Protein AF-A0A0A0ND74-F1 (afdb_monomer_lite)

pLDDT: mean 78.22, std 17.34, range [30.5, 95.12]

Structure (mmCIF, N/CA/C/O backbone):
data_AF-A0A0A0ND74-F1
#
_entry.id   AF-A0A0A0ND74-F1
#
loop_
_atom_site.group_PDB
_atom_site.id
_atom_site.type_symbol
_atom_site.label_atom_id
_atom_site.label_alt_id
_atom_site.label_comp_id
_atom_site.label_asym_id
_atom_site.label_entity_id
_atom_site.label_seq_id
_atom_site.pdbx_PDB_ins_code
_atom_site.Cartn_x
_atom_site.Cartn_y
_atom_site.Cartn_z
_atom_site.occupancy
_atom_site.B_iso_or_equiv
_atom_site.auth_seq_id
_atom_site.auth_comp_id
_atom_site.auth_asym_id
_atom_site.auth_atom_id
_atom_site.pdbx_PDB_model_num
ATOM 1 N N . MET A 1 1 ? -6.087 18.353 -19.410 1.00 30.50 1 MET A N 1
ATOM 2 C CA . MET A 1 1 ? -5.850 18.466 -17.955 1.00 30.50 1 MET A CA 1
ATOM 3 C C . MET A 1 1 ? -6.387 17.189 -17.324 1.00 30.50 1 MET A C 1
ATOM 5 O O . MET A 1 1 ? -7.596 17.082 -17.180 1.00 30.50 1 MET A O 1
ATOM 9 N N . SER A 1 2 ? -5.558 16.166 -17.083 1.00 40.69 2 SER A N 1
ATOM 10 C CA . SER A 1 2 ? -6.038 14.977 -16.364 1.00 40.69 2 SER A CA 1
ATOM 11 C C . SER A 1 2 ? -5.990 15.283 -14.872 1.00 40.69 2 SER A C 1
ATOM 13 O O . SER A 1 2 ? -4.924 15.598 -14.343 1.00 40.69 2 SER A O 1
ATOM 15 N N . ASN A 1 3 ? -7.139 15.226 -14.202 1.00 46.28 3 ASN A N 1
ATOM 16 C CA . ASN A 1 3 ? -7.196 15.230 -12.744 1.00 46.28 3 ASN A CA 1
ATOM 17 C C . ASN A 1 3 ? -6.251 14.129 -12.248 1.00 46.28 3 ASN A C 1
ATOM 19 O O . ASN A 1 3 ? -6.387 12.996 -12.696 1.00 46.28 3 ASN A O 1
ATOM 23 N N . GLY A 1 4 ? -5.277 14.451 -11.393 1.00 57.56 4 GLY A N 1
ATOM 24 C CA . GLY A 1 4 ? -4.178 13.560 -10.985 1.00 57.56 4 GLY A CA 1
ATOM 25 C C . GLY A 1 4 ? -4.578 12.313 -10.177 1.00 57.56 4 GLY A C 1
ATOM 26 O O . GLY A 1 4 ? -3.780 11.788 -9.410 1.00 57.56 4 GLY A O 1
ATOM 27 N N . ARG A 1 5 ? -5.818 11.846 -10.305 1.00 66.62 5 ARG A N 1
ATOM 28 C CA . ARG A 1 5 ? -6.326 10.631 -9.681 1.00 66.62 5 ARG A CA 1
ATOM 29 C C . ARG A 1 5 ? -5.689 9.401 -10.355 1.00 66.62 5 ARG A C 1
ATOM 31 O O . ARG A 1 5 ? -5.592 9.389 -11.583 1.00 66.62 5 ARG A O 1
ATOM 38 N N . PRO A 1 6 ? -5.288 8.371 -9.587 1.00 76.69 6 PRO A N 1
ATOM 39 C CA . PRO A 1 6 ? -4.921 7.074 -10.146 1.00 76.69 6 PRO A CA 1
ATOM 40 C C . PRO A 1 6 ? -6.014 6.527 -11.078 1.00 76.69 6 PRO A C 1
ATOM 42 O O . PRO A 1 6 ? -7.200 6.779 -10.817 1.00 76.69 6 PRO A O 1
ATOM 45 N N . PRO A 1 7 ? -5.632 5.799 -12.141 1.00 84.00 7 PRO A N 1
ATOM 46 C CA . PRO A 1 7 ? -6.576 5.285 -13.129 1.00 84.00 7 PRO A CA 1
ATOM 47 C C . PRO A 1 7 ? -7.461 4.174 -12.529 1.00 84.00 7 PRO A C 1
ATOM 49 O O . PRO A 1 7 ? -7.218 3.719 -11.414 1.00 84.00 7 PRO A O 1
ATOM 52 N N . GLU A 1 8 ? -8.526 3.762 -13.217 1.00 85.94 8 GLU A N 1
ATOM 53 C CA . GLU A 1 8 ? -9.501 2.804 -12.662 1.00 85.94 8 GLU A CA 1
ATOM 54 C C . GLU A 1 8 ? -8.876 1.437 -12.363 1.00 85.94 8 GLU A C 1
ATOM 56 O O . GLU A 1 8 ? -9.127 0.855 -11.308 1.00 85.94 8 GLU A O 1
ATOM 61 N N . GLU A 1 9 ? -7.970 0.988 -13.230 1.00 88.25 9 GLU A N 1
ATOM 62 C CA . GLU A 1 9 ? -7.265 -0.288 -13.123 1.00 88.25 9 GLU A CA 1
ATOM 63 C C . GLU A 1 9 ? -6.465 -0.387 -11.817 1.00 88.25 9 GLU A C 1
ATOM 65 O O . GLU A 1 9 ? -6.341 -1.461 -11.232 1.00 88.25 9 GLU A O 1
ATOM 70 N N . PHE A 1 10 ? -5.975 0.750 -11.313 1.00 89.38 10 PHE A N 1
ATOM 71 C CA . PHE A 1 10 ? -5.309 0.818 -10.017 1.00 89.38 10 PHE A CA 1
ATOM 72 C C . PHE A 1 10 ? -6.258 0.485 -8.855 1.00 89.38 10 PHE A C 1
ATOM 74 O O . PHE A 1 10 ? -5.884 -0.206 -7.907 1.00 89.38 10 PHE A O 1
ATOM 81 N N . TRP A 1 11 ? -7.500 0.970 -8.909 1.00 89.88 11 TRP A N 1
ATOM 82 C CA . TRP A 1 11 ? -8.486 0.705 -7.862 1.00 89.88 11 TRP A CA 1
ATOM 83 C C . TRP A 1 11 ? -8.967 -0.744 -7.904 1.00 89.88 11 TRP A C 1
ATOM 85 O O . TRP A 1 11 ? -9.132 -1.350 -6.845 1.00 89.88 11 TRP A O 1
ATOM 95 N N . SER A 1 12 ? -9.110 -1.324 -9.099 1.00 92.12 12 SER A N 1
ATOM 96 C CA . SER A 1 12 ? -9.381 -2.757 -9.264 1.00 92.12 12 SER A CA 1
ATOM 97 C C . SER A 1 12 ? -8.264 -3.623 -8.677 1.00 92.12 12 SER A C 1
ATOM 99 O O . SER A 1 12 ? -8.555 -4.605 -7.998 1.00 92.12 12 SER A O 1
ATOM 101 N N . PHE A 1 13 ? -7.001 -3.228 -8.864 1.00 93.25 13 PHE A N 1
ATOM 102 C CA . PHE A 1 13 ? -5.839 -3.891 -8.263 1.00 93.25 13 PHE A CA 1
ATOM 103 C C . PHE A 1 13 ? -5.874 -3.880 -6.723 1.00 93.25 13 PHE A C 1
ATOM 105 O O . PHE A 1 13 ? -5.563 -4.886 -6.086 1.00 93.25 13 PHE A O 1
ATOM 112 N N . LEU A 1 14 ? -6.295 -2.770 -6.104 1.00 91.44 14 LEU A N 1
ATOM 113 C CA . LEU A 1 14 ? -6.372 -2.659 -4.641 1.00 91.44 14 LEU A CA 1
ATOM 114 C C . LEU A 1 14 ? -7.595 -3.344 -4.021 1.00 91.44 14 LEU A C 1
ATOM 116 O O . LEU A 1 14 ? -7.526 -3.780 -2.869 1.00 91.44 14 LEU A O 1
ATOM 120 N N . GLN A 1 15 ? -8.705 -3.450 -4.755 1.00 93.69 15 GLN A N 1
ATOM 121 C CA . GLN A 1 15 ? -10.000 -3.887 -4.225 1.00 93.69 15 GLN A CA 1
ATOM 122 C C . GLN A 1 15 ? -9.962 -5.211 -3.430 1.00 93.69 15 GLN A C 1
ATOM 124 O O . GLN A 1 15 ? -10.607 -5.272 -2.377 1.00 93.69 15 GLN A O 1
ATOM 129 N N . PRO A 1 16 ? -9.201 -6.256 -3.822 1.00 95.12 16 PRO A N 1
ATOM 130 C CA . PRO A 1 16 ? -9.086 -7.477 -3.022 1.00 95.12 16 PRO A CA 1
ATOM 131 C C . PRO A 1 16 ? -8.532 -7.238 -1.610 1.00 95.12 16 PRO A C 1
ATO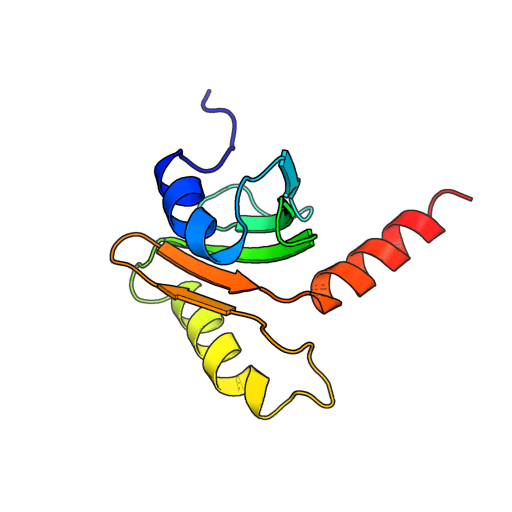M 133 O O . PRO A 1 16 ? -8.884 -7.967 -0.681 1.00 95.12 16 PRO A O 1
ATOM 136 N N . TYR A 1 17 ? -7.720 -6.198 -1.415 1.00 92.56 17 TYR A N 1
ATOM 137 C CA . TYR A 1 17 ? -7.024 -5.885 -0.163 1.00 92.56 17 TYR A CA 1
ATOM 138 C C . TYR A 1 17 ? -7.732 -4.810 0.660 1.00 92.56 17 TYR A C 1
ATOM 140 O O . TYR A 1 17 ? -7.742 -4.883 1.886 1.00 92.56 17 TYR A O 1
ATOM 148 N N . THR A 1 18 ? -8.382 -3.856 -0.006 1.00 91.31 18 THR A N 1
ATOM 149 C CA . THR A 1 18 ? -9.027 -2.698 0.629 1.00 91.31 18 THR A CA 1
ATOM 150 C C . THR A 1 18 ? -10.544 -2.844 0.764 1.00 91.31 18 THR A C 1
ATOM 152 O O . THR A 1 18 ? -11.160 -2.218 1.628 1.00 91.31 18 THR A O 1
ATOM 155 N N . GLY A 1 19 ? -11.170 -3.672 -0.077 1.00 93.06 19 GLY A N 1
ATOM 156 C CA . GLY A 1 19 ? -12.601 -3.560 -0.367 1.00 93.06 19 GLY A CA 1
ATOM 157 C C . GLY A 1 19 ? -12.907 -2.261 -1.120 1.00 93.06 19 GLY A C 1
ATOM 158 O O . GLY A 1 19 ? -12.010 -1.669 -1.734 1.00 93.06 19 GLY A O 1
ATOM 159 N N . LEU A 1 20 ? -14.162 -1.805 -1.078 1.00 92.25 20 LEU A N 1
ATOM 160 C CA . LEU A 1 20 ? -14.557 -0.565 -1.755 1.00 92.25 20 LEU A CA 1
ATOM 161 C C . LEU A 1 20 ? -13.846 0.657 -1.148 1.00 92.25 20 LEU A C 1
ATOM 163 O O . LEU A 1 20 ? -13.937 0.898 0.057 1.00 92.25 20 LEU A O 1
ATOM 167 N N . VAL A 1 21 ? -13.175 1.447 -1.991 1.00 90.88 21 VAL A N 1
ATOM 168 C CA . VAL A 1 21 ? -12.534 2.716 -1.608 1.00 90.88 21 VAL A CA 1
ATOM 169 C C . VAL A 1 21 ? -13.562 3.843 -1.573 1.00 90.88 21 VAL A C 1
ATOM 171 O O . VAL A 1 21 ? -14.267 4.076 -2.553 1.00 90.88 21 VAL A O 1
ATOM 174 N N . THR A 1 22 ? -13.625 4.557 -0.450 1.00 90.06 22 THR A N 1
ATOM 175 C CA . THR A 1 22 ? -14.566 5.663 -0.222 1.00 90.06 22 THR A CA 1
ATOM 176 C C . THR A 1 22 ? -13.893 7.032 -0.231 1.00 90.06 22 THR A C 1
ATOM 178 O O . THR A 1 22 ? -14.531 8.004 -0.627 1.00 90.06 22 THR A O 1
ATOM 181 N N . ASP A 1 23 ? -12.620 7.121 0.169 1.00 87.31 23 ASP A N 1
ATOM 182 C CA . ASP A 1 23 ? -11.863 8.376 0.204 1.00 87.31 23 ASP A CA 1
ATOM 183 C C . ASP A 1 23 ? -10.348 8.137 0.077 1.00 87.31 23 ASP A C 1
ATOM 185 O O . ASP A 1 23 ? -9.837 7.084 0.472 1.00 87.31 23 ASP A O 1
ATOM 189 N N . VAL A 1 24 ? -9.632 9.114 -0.484 1.00 86.00 24 VAL A N 1
ATOM 190 C CA . VAL A 1 24 ? -8.188 9.040 -0.755 1.00 86.00 24 VAL A CA 1
ATOM 191 C C . VAL A 1 24 ? -7.536 10.380 -0.433 1.00 86.00 24 VAL A C 1
ATOM 193 O O . VAL A 1 24 ? -7.742 11.373 -1.130 1.00 86.00 24 VAL A O 1
ATOM 196 N N . GLU A 1 25 ? -6.674 10.384 0.578 1.00 84.94 25 GLU A N 1
ATOM 197 C CA . GLU A 1 25 ? -5.890 11.546 0.987 1.00 84.94 25 GLU A CA 1
ATOM 198 C C . GLU A 1 25 ? -4.418 11.331 0.618 1.00 84.94 25 GLU A C 1
ATOM 200 O O . GLU A 1 25 ? -3.716 10.518 1.224 1.00 84.94 25 GLU A O 1
ATOM 205 N N . LEU A 1 26 ? -3.935 12.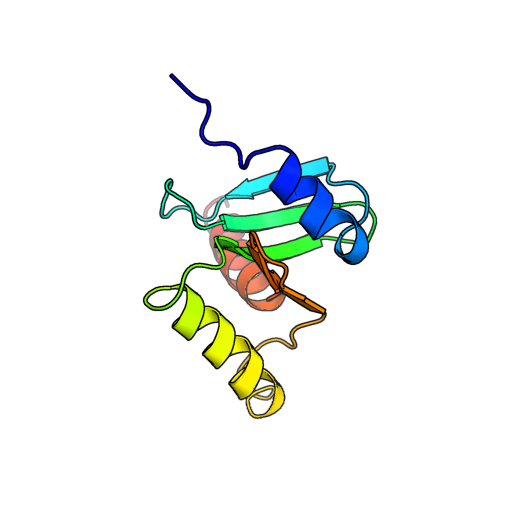062 -0.386 1.00 80.94 26 LEU A N 1
ATOM 206 C CA . LEU A 1 26 ? -2.542 11.981 -0.824 1.00 80.94 26 LEU A CA 1
ATOM 207 C C . LEU A 1 26 ? -1.600 12.578 0.231 1.00 80.94 26 LEU A C 1
ATOM 209 O O . LEU A 1 26 ? -1.840 13.668 0.762 1.00 80.94 26 LEU A O 1
ATOM 213 N N . ALA A 1 27 ? -0.484 11.899 0.498 1.00 74.50 27 ALA A N 1
ATOM 214 C CA . ALA A 1 27 ? 0.627 12.509 1.213 1.00 74.50 27 ALA A CA 1
ATOM 215 C C . ALA A 1 27 ? 1.184 13.671 0.369 1.00 74.50 27 ALA A C 1
ATOM 217 O O . ALA A 1 27 ? 1.214 13.611 -0.857 1.00 74.50 27 ALA A O 1
ATOM 218 N N . SER A 1 28 ? 1.601 14.757 1.021 1.00 56.78 28 SER A N 1
ATOM 219 C CA . SER A 1 28 ? 1.882 16.070 0.414 1.00 56.78 28 SER A CA 1
ATOM 220 C C . SER A 1 28 ? 3.123 16.142 -0.503 1.00 56.78 28 SER A C 1
ATOM 222 O O . SER A 1 28 ? 3.666 17.221 -0.721 1.00 56.78 28 SER A O 1
ATOM 224 N N . CYS A 1 29 ? 3.572 15.029 -1.083 1.00 48.59 29 CYS A N 1
ATOM 225 C CA . CYS A 1 29 ? 4.670 14.989 -2.042 1.00 48.59 29 CYS A CA 1
ATOM 226 C C . CYS A 1 29 ? 4.428 13.968 -3.172 1.00 48.59 29 CYS A C 1
ATOM 228 O O . CYS A 1 29 ? 4.514 12.764 -2.969 1.00 48.59 29 CYS A O 1
ATOM 230 N N . GLY A 1 30 ? 4.222 14.487 -4.392 1.00 41.84 30 GLY A N 1
ATOM 231 C CA . GLY A 1 30 ? 4.551 13.795 -5.646 1.00 41.84 30 GLY A CA 1
ATOM 232 C C . GLY A 1 30 ? 3.382 13.273 -6.484 1.00 41.84 30 GLY A C 1
ATOM 233 O O . GLY A 1 30 ? 3.098 12.084 -6.477 1.00 41.84 30 GLY A O 1
ATOM 234 N N . PHE A 1 31 ? 2.787 14.131 -7.321 1.00 52.00 31 PHE A N 1
ATOM 235 C CA . PHE A 1 31 ? 2.014 13.677 -8.481 1.00 52.00 31 PHE A CA 1
ATOM 236 C C . PHE A 1 31 ? 2.966 13.300 -9.616 1.00 52.00 31 PHE A C 1
ATOM 238 O O . PHE A 1 31 ? 3.455 14.153 -10.355 1.00 52.00 31 PHE A O 1
ATOM 245 N N . SER A 1 32 ? 3.244 12.011 -9.740 1.00 50.78 32 SER A N 1
ATOM 246 C CA . SER A 1 32 ? 3.402 11.315 -11.021 1.00 50.78 32 SER A CA 1
ATOM 247 C C . SER A 1 32 ? 3.696 9.855 -10.709 1.00 50.78 32 SER A C 1
ATOM 249 O O . SER A 1 32 ? 4.729 9.534 -10.132 1.00 50.78 32 SER A O 1
ATOM 251 N N . VAL A 1 33 ? 2.760 8.987 -11.090 1.00 54.50 33 VAL A N 1
ATOM 252 C CA . VAL A 1 33 ? 2.860 7.520 -11.093 1.00 54.50 33 VAL A CA 1
ATOM 253 C C . VAL A 1 33 ? 3.131 6.791 -9.770 1.00 54.50 33 VAL A C 1
ATOM 255 O O . VAL A 1 33 ? 2.873 5.601 -9.745 1.00 54.50 33 VAL A O 1
ATOM 258 N N . ASP A 1 34 ? 3.466 7.438 -8.656 1.00 75.69 34 ASP A N 1
ATOM 259 C CA . ASP A 1 34 ? 3.450 6.771 -7.343 1.00 75.69 34 ASP A CA 1
ATOM 260 C C . ASP A 1 34 ? 2.307 7.279 -6.472 1.00 75.69 34 ASP A C 1
ATOM 262 O O . ASP A 1 34 ? 2.087 8.485 -6.341 1.00 75.69 34 ASP A O 1
ATOM 266 N N . LEU A 1 35 ? 1.590 6.351 -5.845 1.00 81.44 35 LEU A N 1
ATOM 267 C CA . LEU A 1 35 ? 0.663 6.642 -4.769 1.00 81.44 35 LEU A CA 1
ATOM 268 C C . LEU A 1 35 ? 1.392 6.500 -3.436 1.00 81.44 35 LEU A C 1
ATOM 270 O O . LEU A 1 35 ? 1.953 5.455 -3.127 1.00 81.44 35 LEU A O 1
ATOM 274 N N . THR A 1 36 ? 1.325 7.539 -2.615 1.00 85.44 36 THR A N 1
ATOM 275 C CA . THR A 1 36 ? 1.510 7.434 -1.166 1.00 85.44 36 THR A CA 1
ATOM 276 C C . THR A 1 36 ? 0.335 8.152 -0.527 1.00 85.44 36 THR A C 1
ATOM 278 O O . THR A 1 36 ? 0.237 9.375 -0.621 1.00 85.44 36 THR A O 1
ATOM 281 N N . ALA A 1 37 ? -0.607 7.404 0.038 1.00 84.81 37 ALA A N 1
ATOM 282 C CA . ALA A 1 37 ? -1.887 7.963 0.456 1.00 84.81 37 ALA A CA 1
ATOM 283 C C . ALA A 1 37 ? -2.483 7.235 1.652 1.00 84.81 37 ALA A C 1
ATOM 285 O O . ALA A 1 37 ? -2.304 6.031 1.815 1.00 84.81 37 ALA A O 1
ATOM 286 N N . LEU A 1 38 ? -3.272 7.960 2.439 1.00 85.44 38 LEU A N 1
ATOM 287 C CA . LEU A 1 38 ? -4.260 7.328 3.294 1.00 85.44 38 LEU A CA 1
ATOM 288 C C . LEU A 1 38 ? -5.498 7.011 2.448 1.00 85.44 38 LEU A C 1
ATOM 290 O O . LEU A 1 38 ? -6.143 7.910 1.912 1.00 85.44 38 LEU A O 1
ATOM 294 N N . VAL A 1 39 ? -5.836 5.733 2.355 1.00 87.44 39 VAL A N 1
ATOM 295 C CA . VAL A 1 39 ? -7.017 5.222 1.662 1.00 87.44 39 VAL A CA 1
ATOM 296 C C . VAL A 1 39 ? -8.033 4.804 2.716 1.00 87.44 39 VAL A C 1
ATOM 298 O O . VAL A 1 39 ? -7.742 3.950 3.552 1.00 87.44 39 VAL A O 1
ATOM 301 N N . ARG A 1 40 ? -9.224 5.406 2.697 1.00 89.12 40 ARG A N 1
ATOM 302 C CA . ARG A 1 40 ? -10.360 4.948 3.505 1.00 89.12 40 ARG A CA 1
ATOM 303 C C . ARG A 1 40 ? -11.204 4.006 2.663 1.00 89.12 40 ARG A C 1
ATOM 305 O O . ARG A 1 40 ? -11.574 4.332 1.535 1.00 89.12 40 ARG A O 1
ATOM 312 N N . CYS A 1 41 ? -11.502 2.840 3.215 1.00 90.75 41 CYS A N 1
ATOM 313 C CA . CYS A 1 41 ? -12.215 1.787 2.510 1.00 90.75 41 CYS A CA 1
ATOM 314 C C . CYS A 1 41 ? -12.929 0.838 3.475 1.00 90.75 41 CYS A C 1
ATOM 316 O O . CYS A 1 41 ? -12.782 0.931 4.695 1.00 90.75 41 CYS A O 1
ATOM 318 N N . GLU A 1 42 ? -13.713 -0.072 2.906 1.00 92.19 42 GLU A N 1
ATOM 319 C CA . GLU A 1 42 ? -14.544 -1.049 3.615 1.00 92.19 42 GLU A CA 1
ATOM 320 C C . GLU A 1 42 ? -13.780 -1.878 4.659 1.00 92.19 42 GLU A C 1
ATOM 322 O O . GLU A 1 42 ? -14.278 -2.084 5.763 1.00 92.19 42 GLU A O 1
ATOM 327 N N . LYS A 1 43 ? -12.550 -2.312 4.351 1.00 88.19 43 LYS A N 1
ATOM 328 C CA . LYS A 1 43 ? -11.736 -3.147 5.255 1.00 88.1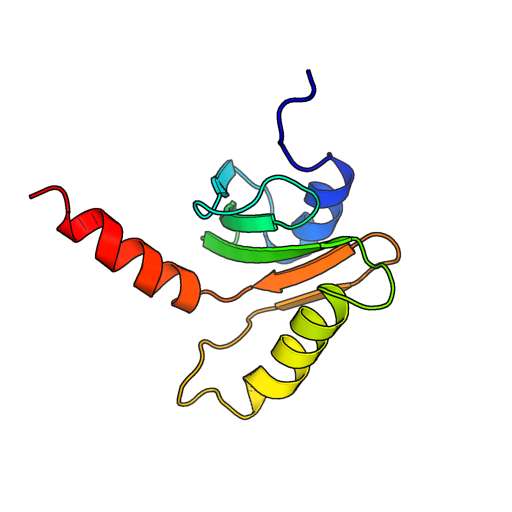9 43 LYS A CA 1
ATOM 329 C C . LYS A 1 43 ? -10.977 -2.350 6.327 1.00 88.19 43 LYS A C 1
ATOM 331 O O . LYS A 1 43 ? -10.139 -2.910 7.029 1.00 88.19 43 LYS A O 1
ATOM 336 N N . GLY A 1 44 ? -11.286 -1.061 6.473 1.00 85.00 44 GLY A N 1
ATOM 337 C CA . GLY A 1 44 ? -10.595 -0.122 7.357 1.00 85.00 44 GLY A CA 1
ATOM 338 C C . GLY A 1 44 ? -9.659 0.815 6.590 1.00 85.00 44 GLY A C 1
ATOM 339 O O . GLY A 1 44 ? -9.480 0.655 5.387 1.00 85.00 44 GLY A O 1
ATOM 340 N N . PRO A 1 45 ? -9.093 1.843 7.242 1.00 86.69 45 PRO A N 1
ATOM 341 C CA . PRO A 1 45 ? -8.112 2.709 6.602 1.00 86.69 45 PRO A CA 1
ATOM 342 C C . PRO A 1 45 ? -6.795 1.961 6.347 1.00 86.69 45 PRO A C 1
ATOM 344 O O . PRO A 1 45 ? -6.360 1.192 7.200 1.00 86.69 45 PRO A O 1
ATOM 347 N N . PHE A 1 46 ? -6.137 2.254 5.224 1.00 86.75 46 PHE A N 1
ATOM 348 C CA . PHE A 1 46 ? -4.781 1.793 4.910 1.00 86.75 46 PHE A CA 1
ATOM 349 C C . PHE A 1 46 ? -3.899 2.959 4.485 1.00 86.75 46 PHE A C 1
ATOM 351 O O . PHE A 1 46 ? -4.330 3.833 3.734 1.00 86.75 46 PHE A O 1
ATOM 358 N N . PHE A 1 47 ? -2.640 2.956 4.911 1.00 85.56 47 PHE A N 1
ATOM 359 C CA . PHE A 1 47 ? -1.632 3.819 4.306 1.00 85.56 47 PHE A CA 1
ATOM 360 C C . PHE A 1 47 ? -0.994 3.078 3.141 1.00 85.56 47 PHE A C 1
ATOM 362 O O . PHE A 1 47 ? -0.194 2.176 3.354 1.00 85.56 47 PHE A O 1
ATOM 369 N N . VAL A 1 48 ? -1.377 3.421 1.920 1.00 88.25 48 VAL A N 1
ATOM 370 C CA . VAL A 1 48 ? -0.971 2.696 0.720 1.00 88.25 48 VAL A CA 1
ATOM 371 C C . VAL A 1 48 ? 0.231 3.374 0.088 1.00 88.25 48 VAL A C 1
ATOM 373 O O . VAL A 1 48 ? 0.183 4.569 -0.217 1.00 88.25 48 VAL A O 1
ATOM 376 N N . LYS A 1 49 ? 1.275 2.584 -0.166 1.00 88.44 49 LYS A N 1
ATOM 377 C CA . LYS A 1 49 ? 2.367 2.931 -1.077 1.00 88.44 49 LYS A CA 1
ATOM 378 C C . LYS A 1 49 ? 2.256 2.032 -2.300 1.00 88.44 49 LYS A C 1
ATOM 380 O O . LYS A 1 49 ? 2.274 0.812 -2.156 1.00 88.44 49 LYS A O 1
ATOM 385 N N . ALA A 1 50 ? 2.125 2.612 -3.488 1.00 90.12 50 ALA A N 1
ATOM 386 C CA . ALA A 1 50 ? 1.986 1.845 -4.720 1.00 90.12 50 ALA A CA 1
ATOM 387 C C . ALA A 1 50 ? 2.548 2.580 -5.939 1.00 90.12 50 ALA A C 1
ATOM 389 O O . ALA A 1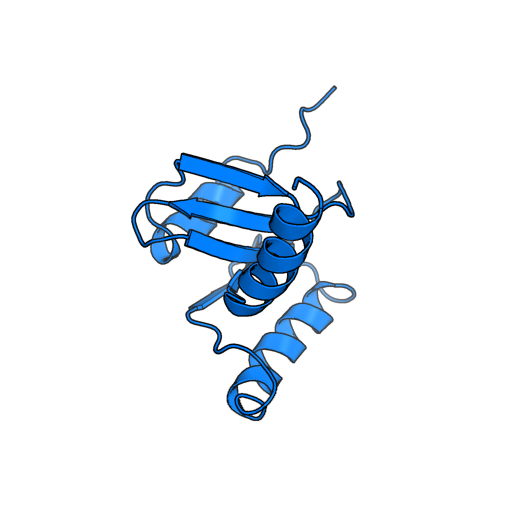 50 ? 2.645 3.804 -5.939 1.00 90.12 50 ALA A O 1
ATOM 390 N N . MET A 1 51 ? 2.922 1.838 -6.977 1.00 88.81 51 MET A N 1
ATOM 391 C CA . MET A 1 51 ? 3.535 2.376 -8.200 1.00 88.81 51 MET A CA 1
ATOM 392 C C . MET A 1 51 ? 3.444 1.371 -9.360 1.00 88.81 51 MET A C 1
ATOM 394 O O . MET A 1 51 ? 3.249 0.180 -9.100 1.00 88.81 51 MET A O 1
ATOM 398 N N . PRO A 1 52 ? 3.604 1.803 -10.628 1.00 89.25 52 PRO A N 1
ATOM 399 C CA . PRO A 1 52 ? 3.669 0.906 -11.763 1.00 89.25 52 PRO A CA 1
ATOM 400 C C . PRO A 1 52 ? 4.761 -0.143 -11.597 1.00 89.25 52 PRO A C 1
ATOM 402 O O . PRO A 1 52 ? 5.886 0.178 -11.202 1.00 89.25 52 PRO A O 1
ATOM 405 N N . ASN A 1 53 ? 4.459 -1.383 -11.972 1.00 91.38 53 ASN A N 1
ATOM 406 C CA . ASN A 1 53 ? 5.407 -2.485 -11.916 1.00 91.38 53 ASN A CA 1
ATOM 407 C C . ASN A 1 53 ? 6.394 -2.423 -13.091 1.00 91.38 53 ASN A C 1
ATOM 409 O O . ASN A 1 53 ? 6.314 -3.170 -14.062 1.00 91.38 53 ASN A O 1
ATOM 413 N N . ARG A 1 54 ? 7.327 -1.470 -13.027 1.00 89.00 54 ARG A N 1
ATOM 414 C CA . ARG A 1 54 ? 8.400 -1.295 -14.014 1.00 89.00 54 ARG A CA 1
ATOM 415 C C . ARG A 1 54 ? 9.748 -1.570 -13.346 1.00 89.00 54 ARG A C 1
ATOM 417 O O . ARG A 1 54 ? 9.958 -1.083 -12.236 1.00 89.00 54 ARG A O 1
ATOM 424 N N . PRO A 1 55 ? 10.660 -2.332 -13.978 1.00 85.19 55 PRO A N 1
ATOM 425 C CA . PRO A 1 55 ? 11.957 -2.646 -13.385 1.00 85.19 55 PRO A CA 1
ATOM 426 C C . PRO A 1 55 ? 12.760 -1.403 -12.983 1.00 85.19 55 PRO A C 1
ATOM 428 O O . PRO A 1 55 ? 12.814 -0.421 -13.726 1.00 85.19 55 PRO A O 1
ATOM 431 N N . GLY A 1 56 ? 13.442 -1.489 -11.838 1.00 82.25 56 GLY A N 1
ATOM 432 C CA . GLY A 1 56 ? 14.336 -0.452 -11.333 1.00 82.25 56 GLY A CA 1
ATOM 433 C C . GLY A 1 56 ? 13.651 0.668 -10.547 1.00 82.25 56 GLY A C 1
ATOM 434 O O . GL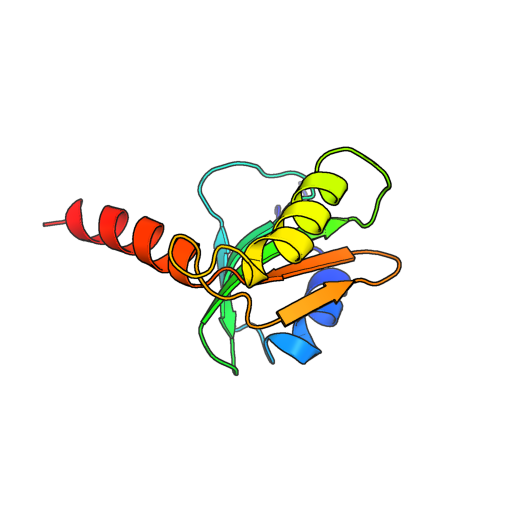Y A 1 56 ? 12.438 0.699 -10.332 1.00 82.25 56 GLY A O 1
ATOM 435 N N . GLY A 1 57 ? 14.463 1.628 -10.100 1.00 81.56 57 GLY A N 1
ATOM 436 C CA . GLY A 1 57 ? 13.989 2.853 -9.460 1.00 81.56 57 GLY A CA 1
ATOM 437 C C . GLY A 1 57 ? 13.145 2.597 -8.210 1.00 81.56 57 GLY A C 1
ATOM 438 O O . GLY A 1 57 ? 13.558 1.881 -7.300 1.00 81.56 57 GLY A O 1
ATOM 439 N N . ARG A 1 58 ? 11.963 3.222 -8.156 1.00 80.75 58 ARG A N 1
ATOM 440 C CA . ARG A 1 58 ? 11.065 3.211 -6.990 1.00 80.75 58 ARG A CA 1
ATOM 441 C C . ARG A 1 58 ? 10.515 1.816 -6.673 1.00 80.75 58 ARG A C 1
ATOM 443 O O . ARG A 1 58 ? 10.339 1.504 -5.496 1.00 80.75 58 ARG A O 1
ATOM 450 N N . ARG A 1 59 ? 10.350 0.952 -7.685 1.00 88.75 59 ARG A N 1
ATOM 451 C CA . ARG A 1 59 ? 9.902 -0.438 -7.501 1.00 88.75 59 ARG A CA 1
ATOM 452 C C . ARG A 1 59 ? 10.837 -1.190 -6.563 1.00 88.75 59 ARG A C 1
ATOM 454 O O . ARG A 1 59 ? 10.384 -1.844 -5.629 1.00 88.75 59 ARG A O 1
ATOM 461 N N . ASP A 1 60 ? 12.143 -1.067 -6.783 1.00 89.62 60 ASP A N 1
ATOM 462 C CA . ASP A 1 60 ? 13.139 -1.790 -5.991 1.00 89.62 60 ASP A CA 1
ATOM 463 C C . ASP A 1 60 ? 13.143 -1.330 -4.527 1.00 89.62 60 ASP A C 1
ATOM 465 O O . ASP A 1 60 ? 13.416 -2.133 -3.636 1.00 89.62 60 ASP A O 1
ATOM 469 N N . PHE A 1 61 ? 12.788 -0.068 -4.254 1.00 86.19 61 PHE A N 1
ATOM 470 C CA . PHE A 1 61 ? 12.572 0.403 -2.885 1.00 86.19 61 PHE A CA 1
ATOM 471 C C . PHE A 1 61 ? 11.368 -0.281 -2.237 1.00 86.19 61 PHE A C 1
ATOM 473 O O . PHE A 1 61 ? 11.503 -0.778 -1.122 1.00 86.19 61 PHE A O 1
ATOM 480 N N . LEU A 1 62 ? 10.234 -0.371 -2.938 1.00 88.38 62 LEU A N 1
ATOM 481 C CA . LEU A 1 62 ? 9.025 -1.008 -2.407 1.00 88.38 62 LEU A CA 1
ATOM 482 C C . LEU A 1 62 ? 9.220 -2.517 -2.179 1.00 88.38 62 LEU A C 1
ATOM 484 O O . LEU A 1 62 ? 8.796 -3.062 -1.163 1.00 88.38 62 LEU A O 1
ATOM 488 N N . VAL A 1 63 ? 9.938 -3.186 -3.088 1.00 91.38 63 VAL A N 1
ATOM 489 C CA . VAL A 1 63 ? 10.324 -4.597 -2.936 1.00 91.38 63 VAL A CA 1
ATOM 490 C C . VAL A 1 63 ? 11.235 -4.786 -1.722 1.00 91.38 63 VAL A C 1
ATOM 492 O O . VAL A 1 63 ? 11.013 -5.699 -0.928 1.00 91.38 63 VAL A O 1
ATOM 495 N N . ARG A 1 64 ? 12.246 -3.926 -1.543 1.00 89.88 64 ARG A N 1
ATOM 496 C CA . ARG A 1 64 ? 13.135 -3.979 -0.370 1.00 89.88 64 ARG A CA 1
ATOM 497 C C . ARG A 1 64 ? 12.378 -3.731 0.926 1.00 89.88 64 ARG A C 1
ATOM 499 O O . ARG A 1 64 ? 12.616 -4.446 1.890 1.00 89.88 64 ARG A O 1
ATOM 506 N N . GLU A 1 65 ? 11.469 -2.761 0.944 1.00 87.88 65 GLU A N 1
ATOM 507 C CA . GLU A 1 65 ? 10.624 -2.481 2.106 1.00 87.88 65 GLU A CA 1
ATOM 508 C C . GLU A 1 65 ? 9.821 -3.722 2.504 1.00 87.88 65 GLU A C 1
ATOM 510 O O . GLU A 1 65 ? 9.885 -4.141 3.657 1.00 87.88 65 GLU A O 1
ATOM 515 N N . ALA A 1 66 ? 9.170 -4.381 1.542 1.00 89.75 66 ALA A N 1
ATOM 516 C CA . ALA A 1 66 ? 8.418 -5.605 1.798 1.00 89.75 66 ALA A CA 1
ATOM 517 C C . ALA A 1 66 ? 9.273 -6.776 2.311 1.00 89.75 66 ALA A C 1
ATOM 519 O O . ALA A 1 66 ? 8.800 -7.565 3.125 1.00 89.75 66 ALA A O 1
ATOM 520 N N . LEU A 1 67 ? 10.518 -6.900 1.840 1.00 92.50 67 LEU A N 1
ATOM 521 C CA . LEU A 1 67 ? 11.435 -7.961 2.270 1.00 92.50 67 LEU A CA 1
ATOM 522 C C . LEU A 1 67 ? 12.049 -7.693 3.650 1.00 92.50 67 LEU A C 1
ATOM 524 O O . LEU A 1 67 ? 12.279 -8.633 4.401 1.00 92.50 67 LEU A O 1
ATOM 528 N N . VAL A 1 68 ? 12.325 -6.429 3.980 1.00 91.06 68 VAL A N 1
ATOM 529 C CA . VAL A 1 68 ? 12.986 -6.041 5.236 1.00 91.06 68 VAL A CA 1
ATOM 530 C C . VAL A 1 68 ? 11.987 -5.885 6.380 1.00 91.06 68 VAL A C 1
ATOM 532 O O . VAL A 1 68 ? 12.317 -6.230 7.512 1.00 91.06 68 VAL A O 1
ATOM 535 N N . ASN A 1 69 ? 10.772 -5.389 6.113 1.00 89.50 69 ASN A N 1
ATOM 536 C CA . ASN A 1 69 ? 9.781 -5.068 7.145 1.00 89.50 69 ASN A CA 1
ATOM 537 C C . ASN A 1 69 ? 9.544 -6.194 8.175 1.00 89.50 69 ASN A C 1
ATOM 539 O O . ASN A 1 69 ? 9.558 -5.886 9.372 1.00 89.50 69 ASN A O 1
ATOM 543 N N . PRO A 1 70 ? 9.407 -7.480 7.779 1.00 88.94 70 PRO A N 1
ATOM 544 C CA . PRO A 1 70 ? 9.189 -8.562 8.735 1.00 88.94 70 PRO A CA 1
ATOM 545 C C . PRO A 1 70 ? 10.282 -8.690 9.804 1.00 88.94 70 PRO A C 1
ATOM 547 O O . PRO A 1 70 ? 9.971 -9.071 10.933 1.00 88.94 70 PRO A O 1
ATOM 550 N N . GLU A 1 71 ? 11.515 -8.310 9.465 1.00 91.81 71 GLU A N 1
ATOM 551 C CA . GLU A 1 71 ? 12.707 -8.412 10.314 1.00 91.81 71 GLU A CA 1
ATOM 552 C C . GLU A 1 71 ? 12.929 -7.168 11.192 1.00 91.81 71 GLU A C 1
ATOM 554 O O . GLU A 1 71 ? 13.716 -7.196 12.136 1.00 91.81 71 GLU A O 1
ATOM 559 N N . VAL A 1 72 ? 12.229 -6.062 10.909 1.00 86.75 72 VAL A N 1
ATOM 560 C CA . VAL A 1 72 ? 12.409 -4.769 11.598 1.00 86.75 72 VAL A CA 1
ATOM 561 C C . VAL A 1 72 ? 11.144 -4.274 12.307 1.00 86.75 72 VAL A C 1
ATOM 563 O O . VAL A 1 72 ? 11.058 -3.105 12.681 1.00 86.75 72 VAL A O 1
ATOM 566 N N . LYS A 1 73 ? 10.179 -5.163 12.579 1.00 78.25 73 LYS A N 1
ATOM 567 C CA . LYS A 1 73 ? 8.932 -4.857 13.316 1.00 78.25 73 LYS A CA 1
ATOM 568 C C . LYS A 1 73 ? 9.105 -4.104 14.649 1.00 78.25 73 LYS A C 1
ATOM 570 O O . LYS A 1 73 ? 8.203 -3.347 14.997 1.00 78.25 73 LYS A O 1
ATOM 575 N N . PRO A 1 74 ? 10.214 -4.233 15.411 1.00 80.50 74 PRO A N 1
ATOM 576 C CA . PRO A 1 74 ? 10.413 -3.405 16.604 1.00 80.50 74 PRO A CA 1
ATOM 577 C C . PRO A 1 74 ? 10.503 -1.897 16.313 1.00 80.50 74 PRO A C 1
ATOM 579 O O . PRO A 1 74 ? 10.306 -1.090 17.218 1.00 80.50 74 PRO A O 1
ATOM 582 N N . VAL A 1 75 ? 10.815 -1.511 15.070 1.00 80.81 75 VAL A N 1
ATOM 583 C CA . VAL A 1 75 ? 11.022 -0.114 14.650 1.00 80.81 75 VAL A CA 1
ATOM 584 C C . VAL A 1 75 ? 10.154 0.313 13.463 1.00 80.81 75 VAL A C 1
ATOM 586 O O . VAL A 1 75 ? 10.085 1.509 13.175 1.00 80.81 75 VAL A O 1
ATOM 589 N N . ALA A 1 76 ? 9.479 -0.627 12.796 1.00 75.62 76 ALA A N 1
ATOM 590 C CA . ALA A 1 76 ? 8.598 -0.375 11.661 1.00 75.62 76 ALA A CA 1
ATOM 591 C C . ALA A 1 76 ? 7.200 -0.985 11.876 1.00 75.62 76 ALA A C 1
ATOM 593 O O . ALA A 1 76 ? 7.070 -2.024 12.524 1.00 75.62 76 ALA A O 1
ATOM 594 N N . PRO A 1 77 ? 6.144 -0.376 11.317 1.00 76.81 77 PRO A N 1
ATOM 595 C CA . PRO A 1 77 ? 4.797 -0.945 11.342 1.00 76.81 77 PRO A CA 1
ATOM 596 C C . PRO A 1 77 ? 4.747 -2.271 10.595 1.00 76.81 77 PRO A C 1
ATOM 598 O O . PRO A 1 77 ? 5.452 -2.433 9.607 1.00 76.81 77 PRO A O 1
ATOM 601 N N . ALA A 1 78 ? 3.893 -3.200 11.017 1.00 84.69 78 ALA A N 1
ATOM 602 C CA . ALA A 1 78 ? 3.674 -4.413 10.239 1.00 84.69 78 ALA A CA 1
ATOM 603 C C . ALA A 1 78 ? 2.937 -4.086 8.929 1.00 84.69 78 ALA A C 1
ATOM 605 O O . ALA A 1 78 ? 1.918 -3.397 8.969 1.00 84.69 78 ALA A O 1
ATOM 606 N N . LEU A 1 79 ? 3.423 -4.626 7.808 1.00 88.19 79 LEU A N 1
ATOM 607 C CA . LEU A 1 79 ? 2.650 -4.682 6.561 1.00 88.19 79 LEU A CA 1
ATOM 608 C C . LEU A 1 79 ? 1.541 -5.729 6.729 1.00 88.19 79 LEU A C 1
ATOM 610 O O . LEU A 1 79 ? 1.820 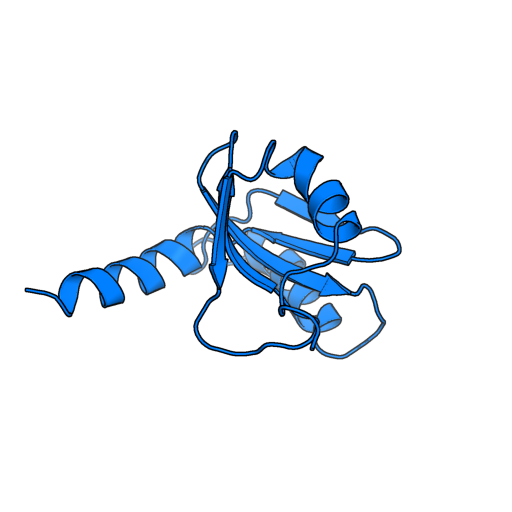-6.880 7.082 1.00 88.19 79 LEU A O 1
ATOM 614 N N . LEU A 1 80 ? 0.294 -5.341 6.494 1.00 89.00 80 LEU A N 1
ATOM 615 C CA . LEU A 1 80 ? -0.873 -6.223 6.521 1.00 89.00 80 LEU A CA 1
ATOM 616 C C . LEU A 1 80 ? -1.038 -6.987 5.201 1.00 89.00 80 LEU A C 1
ATOM 618 O O . LEU A 1 80 ? -1.555 -8.104 5.196 1.00 89.00 80 LEU A O 1
ATOM 622 N N . TRP A 1 81 ? -0.594 -6.409 4.087 1.00 91.38 81 TRP A N 1
ATOM 623 C CA . TRP A 1 81 ? -0.641 -6.999 2.763 1.00 91.38 81 TRP A CA 1
ATOM 624 C C . TRP A 1 81 ? 0.443 -6.449 1.827 1.00 91.38 81 TRP A C 1
ATOM 626 O O . TRP A 1 81 ? 0.960 -5.340 1.951 1.00 91.38 81 TRP A O 1
ATOM 636 N N . ARG A 1 82 ? 0.756 -7.272 0.827 1.00 92.81 82 ARG A N 1
ATOM 637 C CA . ARG A 1 82 ? 1.532 -6.920 -0.360 1.00 92.81 82 ARG A CA 1
ATOM 638 C C . ARG A 1 82 ? 0.775 -7.434 -1.578 1.00 92.81 82 ARG A C 1
ATOM 640 O O . ARG A 1 82 ? 0.273 -8.559 -1.560 1.00 92.81 82 ARG A O 1
ATOM 647 N N . ALA A 1 83 ? 0.747 -6.628 -2.627 1.00 92.81 83 ALA A N 1
ATOM 648 C CA . ALA A 1 83 ? 0.120 -6.931 -3.902 1.00 92.81 83 ALA A CA 1
ATOM 649 C C . ALA A 1 83 ? 1.091 -6.622 -5.050 1.00 92.81 83 ALA A C 1
ATOM 651 O O . ALA A 1 83 ? 1.837 -5.643 -4.991 1.00 92.81 83 ALA A O 1
ATOM 652 N N . GLU A 1 84 ? 1.099 -7.458 -6.083 1.00 94.56 84 GLU A N 1
ATOM 653 C CA . GLU A 1 84 ? 1.901 -7.261 -7.294 1.00 94.56 84 GLU A CA 1
ATOM 654 C C . GLU A 1 84 ? 1.207 -7.958 -8.472 1.00 94.56 84 GLU A C 1
ATOM 656 O O . GLU A 1 84 ? 0.844 -9.129 -8.360 1.00 94.56 84 GLU A O 1
ATOM 661 N N . ASP A 1 85 ? 1.026 -7.243 -9.581 1.00 93.00 85 ASP A N 1
ATOM 662 C CA . ASP A 1 85 ? 0.592 -7.777 -10.877 1.00 93.00 85 ASP A CA 1
ATOM 663 C C . ASP A 1 85 ? 1.470 -7.208 -12.010 1.00 93.00 85 ASP A C 1
ATOM 665 O O . ASP A 1 85 ? 2.493 -6.571 -11.756 1.00 93.00 85 ASP A O 1
ATOM 669 N N . GLU A 1 86 ? 1.118 -7.451 -13.274 1.00 91.00 86 GLU A N 1
ATOM 670 C CA . GLU A 1 86 ? 1.889 -6.944 -14.422 1.00 91.00 86 GLU A CA 1
ATOM 671 C C . GLU A 1 86 ? 1.916 -5.405 -14.515 1.00 91.00 86 GLU A C 1
ATOM 673 O O . GLU A 1 86 ? 2.825 -4.834 -15.120 1.00 91.00 86 GLU A O 1
ATOM 678 N N . GLY A 1 87 ? 0.932 -4.721 -13.927 1.00 90.50 87 GLY A N 1
ATOM 679 C CA . GLY A 1 87 ? 0.758 -3.275 -13.998 1.00 90.50 87 GLY A CA 1
ATOM 680 C C . GLY A 1 87 ? 1.249 -2.525 -12.763 1.00 90.50 87 GLY A C 1
ATOM 681 O O . GLY A 1 87 ? 1.802 -1.435 -12.912 1.00 90.50 87 GLY A O 1
ATOM 682 N N . TRP A 1 88 ? 1.088 -3.086 -11.564 1.00 92.12 88 TRP A N 1
ATOM 683 C CA . TRP A 1 88 ? 1.222 -2.397 -10.280 1.00 92.12 88 TRP A CA 1
ATOM 684 C C . TRP A 1 88 ? 1.906 -3.247 -9.210 1.00 92.12 88 TRP A C 1
ATOM 686 O O . TRP A 1 88 ? 1.815 -4.471 -9.178 1.00 92.12 88 TRP A O 1
ATOM 696 N N . ILE A 1 89 ? 2.565 -2.564 -8.280 1.00 93.06 89 ILE A N 1
ATOM 697 C CA . ILE A 1 89 ? 3.011 -3.118 -7.003 1.00 93.06 89 ILE A CA 1
ATOM 698 C C . ILE A 1 89 ? 2.524 -2.202 -5.879 1.00 93.06 89 ILE A C 1
ATOM 700 O O . ILE A 1 89 ? 2.546 -0.977 -6.022 1.00 93.06 89 ILE A O 1
ATOM 704 N N . GLY A 1 90 ? 2.074 -2.785 -4.768 1.00 92.19 90 GLY A N 1
ATOM 705 C CA . GLY A 1 90 ? 1.548 -2.048 -3.626 1.00 92.19 90 GLY A CA 1
ATOM 706 C C . GLY A 1 90 ? 1.737 -2.773 -2.298 1.00 92.19 90 GLY A C 1
ATOM 707 O O . GLY A 1 90 ? 1.767 -4.003 -2.239 1.00 92.19 90 GLY A O 1
ATOM 708 N N . LEU A 1 91 ? 1.846 -1.997 -1.226 1.00 91.12 91 LEU A N 1
ATOM 709 C CA . LEU A 1 91 ? 1.829 -2.472 0.158 1.00 91.12 91 LEU A CA 1
ATOM 710 C C . LEU A 1 91 ? 1.101 -1.465 1.049 1.00 91.12 91 LEU A C 1
ATOM 712 O O . LEU A 1 91 ? 0.961 -0.289 0.682 1.00 91.12 91 LEU A O 1
ATOM 716 N N . ASP A 1 92 ? 0.664 -1.911 2.221 1.00 88.12 92 ASP A N 1
ATOM 717 C CA . ASP A 1 92 ? 0.220 -1.017 3.285 1.00 88.12 92 ASP A CA 1
ATOM 718 C C . ASP A 1 92 ? 1.320 -0.762 4.326 1.00 88.12 92 ASP A C 1
ATOM 720 O O . ASP A 1 92 ? 2.157 -1.616 4.580 1.00 88.12 92 ASP A O 1
ATOM 724 N N . ASP A 1 93 ? 1.297 0.407 4.966 1.00 74.56 93 ASP A N 1
ATOM 725 C CA . ASP A 1 93 ? 2.203 0.782 6.061 1.00 74.56 93 ASP A CA 1
ATOM 726 C C . ASP A 1 93 ? 1.462 1.635 7.111 1.00 74.56 93 ASP A C 1
ATOM 728 O O . ASP A 1 93 ? 1.628 2.855 7.235 1.00 74.56 93 ASP A O 1
ATOM 732 N N . MET A 1 94 ? 0.563 0.993 7.862 1.00 60.81 94 MET A N 1
ATOM 733 C CA . MET A 1 94 ? -0.423 1.687 8.698 1.00 60.81 94 MET A CA 1
ATOM 734 C C . MET A 1 94 ? 0.138 2.609 9.795 1.00 60.81 94 MET A C 1
ATOM 736 O O . MET A 1 94 ? -0.533 3.581 10.148 1.00 60.81 94 MET A O 1
ATOM 740 N N . ALA A 1 95 ? 1.353 2.400 10.324 1.00 57.38 95 ALA A N 1
ATOM 741 C CA . ALA A 1 95 ? 1.920 3.360 11.289 1.00 57.38 95 ALA A CA 1
ATOM 742 C C . ALA A 1 95 ? 2.768 4.485 10.665 1.00 57.38 95 ALA A C 1
ATOM 744 O O . ALA A 1 95 ? 3.024 5.481 11.351 1.00 57.38 95 ALA A O 1
ATOM 745 N N . GLY A 1 96 ? 3.061 4.433 9.359 1.00 53.25 96 GLY A N 1
ATOM 746 C CA . GLY A 1 96 ? 3.426 5.623 8.585 1.00 53.25 96 GLY A CA 1
ATOM 747 C C . GLY A 1 96 ? 2.301 6.670 8.597 1.00 53.25 96 GLY A C 1
ATOM 748 O O . GLY A 1 96 ? 2.549 7.854 8.851 1.00 53.25 96 GLY A O 1
ATOM 749 N N . ALA A 1 97 ? 1.043 6.224 8.465 1.00 49.62 97 ALA A N 1
ATOM 750 C CA . ALA A 1 97 ? -0.136 7.087 8.595 1.00 49.62 97 ALA A CA 1
ATOM 751 C C . ALA A 1 97 ? -0.308 7.666 10.002 1.00 49.62 97 ALA A C 1
ATOM 753 O O . ALA A 1 97 ? -0.584 8.857 10.120 1.00 49.62 97 ALA A O 1
ATOM 754 N N . ALA A 1 98 ? -0.126 6.875 11.065 1.00 51.12 98 ALA A N 1
ATOM 755 C CA . ALA A 1 98 ? -0.338 7.340 12.442 1.00 51.12 98 ALA A CA 1
ATOM 756 C C . ALA A 1 98 ? 0.580 8.520 12.825 1.00 51.12 98 ALA A C 1
ATOM 758 O O . ALA A 1 98 ? 0.131 9.477 13.460 1.00 51.12 98 ALA A O 1
ATOM 759 N N . ARG A 1 99 ? 1.850 8.498 12.388 1.00 50.59 99 ARG A N 1
ATOM 760 C CA . ARG A 1 99 ? 2.802 9.604 12.604 1.00 50.59 99 ARG A CA 1
ATOM 761 C C . ARG A 1 99 ? 2.468 10.837 11.763 1.00 50.59 99 ARG A C 1
ATOM 763 O O . ARG A 1 99 ? 2.496 11.947 12.288 1.00 50.59 99 ARG A O 1
ATOM 770 N N . ALA A 1 100 ? 2.104 10.653 10.493 1.00 48.66 100 ALA A N 1
ATOM 771 C CA . ALA A 1 100 ? 1.674 11.754 9.628 1.00 48.66 100 ALA A CA 1
ATOM 772 C C . ALA A 1 100 ? 0.366 12.414 10.122 1.00 48.66 100 ALA A C 1
ATOM 774 O O . ALA A 1 100 ? 0.211 13.632 10.033 1.00 48.66 100 ALA A O 1
ATOM 775 N N . TRP A 1 101 ? -0.544 11.627 10.705 1.00 49.78 101 TRP A N 1
ATOM 776 C CA . TRP A 1 101 ? -1.810 12.089 11.282 1.00 49.78 101 TRP A CA 1
ATOM 777 C C . TRP A 1 101 ? -1.659 12.830 12.613 1.00 49.78 101 TRP A C 1
ATOM 779 O O . TRP A 1 101 ? -2.327 13.846 12.819 1.00 49.78 101 TRP A O 1
ATOM 789 N N . ALA A 1 102 ? -0.784 12.363 13.511 1.00 52.06 102 ALA A N 1
ATOM 790 C CA . ALA A 1 102 ? -0.550 13.020 14.801 1.00 52.06 102 ALA A CA 1
ATOM 791 C C . ALA A 1 102 ? -0.004 14.450 14.632 1.00 52.06 102 ALA A C 1
ATOM 793 O O . ALA A 1 102 ? -0.451 15.371 15.315 1.00 52.06 102 ALA A O 1
ATOM 794 N N . VAL A 1 103 ? 0.897 14.658 13.665 1.00 50.16 103 VAL A N 1
ATOM 795 C CA . VAL A 1 103 ? 1.478 15.978 13.361 1.00 50.16 103 VAL A CA 1
ATOM 796 C C . VAL A 1 103 ? 0.422 16.960 12.838 1.00 50.16 103 VAL A C 1
ATOM 798 O O . VAL A 1 103 ? 0.449 18.138 13.183 1.00 50.16 103 VAL A O 1
ATOM 801 N N . ARG A 1 104 ? -0.547 16.491 12.041 1.00 49.50 104 ARG A N 1
ATOM 802 C CA . ARG A 1 104 ? -1.523 17.364 11.367 1.00 49.50 104 ARG A CA 1
ATOM 803 C C . ARG A 1 104 ? -2.702 17.778 12.267 1.00 49.50 104 ARG A C 1
ATOM 805 O O . ARG A 1 104 ? -3.255 18.851 12.061 1.00 49.50 104 ARG A O 1
ATOM 812 N N . ARG A 1 105 ? -3.049 16.996 13.303 1.00 50.00 105 ARG A N 1
ATOM 813 C CA . ARG A 1 105 ? -4.046 17.396 14.326 1.00 50.00 105 ARG A CA 1
ATOM 814 C C . ARG A 1 105 ? -3.495 18.312 15.424 1.00 50.00 105 ARG A C 1
ATOM 816 O O . ARG A 1 105 ? -4.271 19.046 16.020 1.00 50.00 105 ARG A O 1
ATOM 823 N N . GLY A 1 106 ? -2.189 18.277 15.695 1.00 41.38 106 GLY A N 1
ATOM 824 C CA . GLY A 1 106 ? -1.559 19.162 16.685 1.00 41.38 106 GLY A CA 1
ATOM 825 C C . GLY A 1 106 ? -1.341 20.600 16.197 1.00 41.38 106 GLY A C 1
ATOM 826 O O . GLY A 1 106 ? -1.143 21.490 17.012 1.00 41.38 106 GLY A O 1
ATOM 827 N N . ALA A 1 107 ? -1.396 20.840 14.884 1.00 46.97 107 ALA A N 1
ATOM 828 C CA . ALA A 1 107 ? -1.186 22.155 14.270 1.00 46.97 107 ALA A CA 1
ATOM 829 C C . ALA A 1 107 ? -2.483 22.976 14.088 1.00 46.97 107 ALA A C 1
ATOM 831 O O . ALA A 1 107 ? -2.484 23.966 13.360 1.00 46.97 107 ALA A O 1
ATOM 832 N N . GLY A 1 108 ? -3.587 22.547 14.708 1.00 45.22 108 GLY A N 1
ATOM 833 C CA . GLY A 1 108 ? -4.906 23.180 14.602 1.00 45.22 108 GLY A CA 1
ATOM 834 C C . GLY A 1 108 ? -5.607 23.390 15.947 1.00 45.22 108 GLY A C 1
ATOM 835 O O . GLY A 1 108 ? -6.833 23.318 15.985 1.00 45.22 108 GLY A O 1
ATOM 836 N N . ALA A 1 109 ? -4.844 23.594 17.025 1.00 37.22 109 ALA A N 1
ATOM 837 C CA . ALA A 1 109 ? -5.343 24.008 18.338 1.00 37.22 109 ALA A CA 1
ATOM 838 C C . ALA A 1 109 ? -4.788 25.389 18.704 1.00 37.22 109 ALA A C 1
ATOM 840 O O . ALA A 1 109 ? -3.592 25.622 18.415 1.00 37.22 109 ALA A O 1
#

Organism: Streptomyces rapamycinicus (strain ATCC 29253 / DSM 41530 / NRRL 5491 / AYB-994) (NCBI:txid1343740)

Secondary structure (DSSP, 8-state):
---SPPPHHHHHHHHHHH-SEEEEEE-SS--SS-EEEEEEETT--EEEEEEE--SSTHHHHHHHHHHHGGG-TTTSPPP--EEE-SSEEEEE-HHHHHHHHHHHHHTT-

Sequence (109 aa):
MSNGRPPEEFWSFLQPYTGLVTDVELASCGFSVDLTALVRCEKGPFFVKAMPNRPGGRRDFLVREALVNPEVKPVAPALLWRAEDEGWIGLDDMAGAARAWAVRRGAGA

Foldseek 3Di:
DDDLDDDPVVQVQCCVPFPDWDDWAADPDDRDFWGQTFTQGDVGIFGKTKGFPDPDDPNVVLVVCVVCCVVPVVPFADWPDWTDDNTMTMITGHVVVVVVVVVVVVVPD

Radius of gyration: 14.07 Å; chains: 1; bounding box: 29×33×36 Å